Protein AF-A0A8H7QH49-F1 (afdb_monomer)

Secondary structure (DSSP, 8-state):
-HHHHHHHHTT-----TTS-HHHHHHHHHHHHHHHHHHHHHHHHHHHHHHHHHHHHHHHHH-----GGG-S-HHHHHHHHHHHHHHHHHHHHHHHHHHTSTT-----

Solvent-accessible surface area (backbone atoms only — not comparable to full-atom values): 6284 Å² total; per-residue (Å²): 106,81,64,57,61,52,50,66,75,62,74,64,74,88,69,68,98,81,68,64,62,69,58,58,55,49,51,53,51,54,51,53,52,56,58,49,51,57,54,51,50,51,54,52,51,52,51,48,51,53,21,27,52,53,28,49,43,27,72,76,70,70,55,64,79,71,51,86,75,45,88,49,67,67,62,29,51,53,50,51,52,44,33,52,50,8,43,51,49,50,53,52,48,52,53,54,44,71,73,34,93,90,51,79,89,82,129

Sequence (107 aa):
TWYDEMIYKLDIPASPPHANTHITTFLLFFIIINQMFGRIAHFTADAVLLSAVLAGIRRNSGLEPATGKIENEEIRKYFNKYLDIGEWVIDSSVVFMSNSSYFERKK

Structure (mmCIF, N/CA/C/O backbone):
data_AF-A0A8H7QH49-F1
#
_entry.id   AF-A0A8H7QH49-F1
#
loop_
_atom_site.group_PDB
_atom_site.id
_atom_site.type_symbol
_atom_site.label_atom_id
_atom_site.label_alt_id
_atom_site.label_comp_id
_atom_site.label_asym_id
_atom_site.label_entity_id
_atom_site.label_seq_id
_atom_site.pdbx_PDB_ins_code
_atom_site.Cartn_x
_atom_site.Cartn_y
_atom_site.Cartn_z
_atom_site.occupancy
_atom_site.B_iso_or_equiv
_atom_site.auth_seq_id
_atom_site.auth_comp_id
_atom_site.auth_asym_id
_atom_site.auth_atom_id
_atom_site.pdbx_PDB_model_num
ATOM 1 N N . THR A 1 1 ? 33.637 -3.295 -16.114 1.00 53.97 1 THR A N 1
ATOM 2 C CA . THR A 1 1 ? 32.230 -2.829 -15.984 1.00 53.97 1 THR A CA 1
ATOM 3 C C . THR A 1 1 ? 31.490 -3.796 -15.069 1.00 53.97 1 THR A C 1
ATOM 5 O O . THR A 1 1 ? 32.010 -4.873 -14.844 1.00 53.97 1 THR A O 1
ATOM 8 N N . TRP A 1 2 ? 30.330 -3.454 -14.490 1.00 53.97 2 TRP A N 1
ATOM 9 C CA . TRP A 1 2 ? 29.589 -4.301 -13.513 1.00 53.97 2 TRP A CA 1
ATOM 10 C C . TRP A 1 2 ? 29.390 -5.771 -13.957 1.00 53.97 2 TRP A C 1
ATOM 12 O O . TRP A 1 2 ? 29.225 -6.671 -13.140 1.00 53.97 2 TRP A O 1
ATOM 22 N N . TYR A 1 3 ? 29.452 -6.000 -15.269 1.00 56.72 3 TYR A N 1
ATOM 23 C CA . TYR A 1 3 ? 29.482 -7.301 -15.925 1.00 56.72 3 TYR A CA 1
ATOM 24 C C . TYR A 1 3 ? 30.715 -8.152 -15.560 1.00 56.72 3 TYR A C 1
ATOM 26 O O . TYR A 1 3 ? 30.572 -9.321 -15.212 1.00 56.72 3 TYR A O 1
ATOM 34 N N . ASP A 1 4 ? 31.911 -7.561 -15.562 1.00 58.59 4 ASP A N 1
ATOM 35 C CA . ASP A 1 4 ? 33.175 -8.264 -15.302 1.00 58.59 4 ASP A CA 1
ATOM 36 C C . ASP A 1 4 ? 33.276 -8.730 -13.842 1.00 58.59 4 ASP A C 1
ATOM 38 O O . ASP A 1 4 ? 33.739 -9.834 -13.565 1.00 58.59 4 ASP A O 1
ATOM 42 N N . GLU A 1 5 ? 32.772 -7.924 -12.900 1.00 68.19 5 GLU A N 1
ATOM 43 C CA . GLU A 1 5 ? 32.716 -8.283 -11.474 1.00 68.19 5 GLU A CA 1
ATOM 44 C C . GLU A 1 5 ? 31.770 -9.459 -11.203 1.00 68.19 5 GLU A C 1
ATOM 46 O O . GLU A 1 5 ? 32.010 -10.258 -10.296 1.00 68.19 5 GLU A O 1
ATOM 51 N N . MET A 1 6 ? 30.695 -9.578 -11.986 1.00 65.44 6 MET A N 1
ATOM 52 C CA . MET A 1 6 ? 29.722 -10.660 -11.859 1.00 65.44 6 MET A CA 1
ATOM 53 C C . MET A 1 6 ? 30.264 -11.981 -12.416 1.00 65.44 6 MET A C 1
ATOM 55 O O . MET A 1 6 ? 30.097 -13.019 -11.779 1.00 65.44 6 MET A O 1
ATOM 59 N N . ILE A 1 7 ? 30.947 -11.935 -13.567 1.00 64.19 7 ILE A N 1
ATOM 60 C CA . ILE A 1 7 ? 31.596 -13.100 -14.195 1.00 64.19 7 ILE A CA 1
ATOM 61 C C . ILE A 1 7 ? 32.659 -13.689 -13.255 1.00 64.19 7 ILE A C 1
ATOM 63 O O . ILE A 1 7 ? 32.716 -14.903 -13.076 1.00 64.19 7 ILE A O 1
ATOM 67 N N . TYR A 1 8 ? 33.448 -12.832 -12.598 1.00 65.06 8 TYR A N 1
ATOM 68 C CA . TYR A 1 8 ? 34.525 -13.255 -11.696 1.00 65.06 8 TYR A CA 1
ATOM 69 C C . TYR A 1 8 ? 34.013 -13.842 -10.369 1.00 65.06 8 TYR A C 1
ATOM 71 O O . TYR A 1 8 ? 34.622 -14.752 -9.816 1.00 65.06 8 TYR A O 1
ATOM 79 N N . LYS A 1 9 ? 32.877 -13.350 -9.849 1.00 70.56 9 LYS A N 1
ATOM 80 C CA . LYS A 1 9 ? 32.261 -13.859 -8.606 1.00 70.56 9 LYS A CA 1
ATOM 81 C C . LYS A 1 9 ? 31.509 -15.184 -8.780 1.00 70.56 9 LYS A C 1
ATOM 83 O O . LYS A 1 9 ? 31.172 -15.806 -7.777 1.00 70.56 9 LYS A O 1
ATOM 88 N N . LEU A 1 10 ? 31.228 -15.597 -10.017 1.00 67.62 10 LEU A N 1
ATOM 89 C CA . LEU A 1 10 ? 30.443 -16.796 -10.335 1.00 67.62 10 LEU A CA 1
ATOM 90 C C . LEU A 1 10 ? 31.281 -17.983 -10.848 1.00 67.62 10 LEU A C 1
ATOM 92 O O . LEU A 1 10 ? 30.686 -18.992 -11.212 1.00 67.62 10 LEU A O 1
ATOM 96 N N . ASP A 1 11 ? 32.618 -17.876 -10.867 1.00 62.47 11 ASP A N 1
ATOM 97 C CA . ASP A 1 11 ? 33.568 -18.922 -11.310 1.00 62.47 11 ASP A CA 1
ATOM 98 C C . ASP A 1 11 ? 33.135 -19.647 -12.603 1.00 62.47 11 ASP A C 1
ATOM 100 O O . ASP A 1 11 ? 33.221 -20.868 -12.736 1.00 62.47 11 ASP A O 1
ATOM 104 N N . ILE A 1 12 ? 32.591 -18.893 -13.566 1.00 63.75 12 ILE A N 1
ATOM 105 C CA . ILE A 1 12 ? 32.141 -19.457 -14.841 1.00 63.75 12 ILE A CA 1
ATOM 106 C C . ILE A 1 12 ? 33.387 -19.709 -15.704 1.00 63.75 12 ILE A C 1
ATOM 108 O O . ILE A 1 12 ? 34.044 -18.738 -16.097 1.00 63.75 12 ILE A O 1
ATOM 112 N N . PRO A 1 13 ? 33.729 -20.968 -16.047 1.00 59.16 13 PRO A N 1
ATOM 113 C CA . PRO A 1 13 ? 34.864 -21.243 -16.918 1.00 59.16 13 PRO A CA 1
ATOM 114 C C . PRO A 1 13 ? 34.619 -20.580 -18.276 1.00 59.16 13 PRO A C 1
ATOM 116 O O . PRO A 1 13 ? 33.543 -20.732 -18.856 1.00 59.16 13 PRO A O 1
ATOM 119 N N . ALA A 1 14 ? 35.608 -19.843 -18.790 1.00 63.59 14 ALA A N 1
ATOM 120 C CA . ALA A 1 14 ? 35.556 -19.259 -20.127 1.00 63.59 14 ALA A CA 1
ATOM 121 C C . ALA A 1 14 ? 35.383 -20.384 -21.166 1.00 63.59 14 ALA A C 1
ATOM 123 O O . ALA A 1 14 ? 36.341 -21.055 -21.549 1.00 63.59 14 ALA A O 1
ATOM 124 N N . SER A 1 15 ? 34.137 -20.647 -21.567 1.00 63.16 15 SER A N 1
ATOM 125 C CA . SER A 1 15 ? 33.796 -21.735 -22.481 1.00 63.16 15 SER A CA 1
ATOM 126 C C . SER A 1 15 ? 34.359 -21.459 -23.881 1.00 63.16 15 SER A C 1
ATOM 128 O O . SER A 1 15 ? 34.326 -20.306 -24.320 1.00 63.16 15 SER A O 1
ATOM 130 N N . PRO A 1 16 ? 34.823 -22.482 -24.624 1.00 60.59 16 PRO A N 1
ATOM 131 C CA . PRO A 1 16 ? 35.327 -22.303 -25.982 1.00 60.59 16 PRO A CA 1
ATOM 132 C C . PRO A 1 16 ? 34.260 -21.677 -26.907 1.00 60.59 16 PRO A C 1
ATOM 134 O O . PRO A 1 16 ? 33.071 -21.972 -26.762 1.00 60.59 16 PRO A O 1
ATOM 137 N N . PRO A 1 17 ? 34.664 -20.847 -27.888 1.00 60.66 17 PRO A N 1
ATOM 138 C CA . PRO A 1 17 ? 33.796 -19.875 -28.570 1.00 60.66 17 PRO A CA 1
ATOM 139 C C . PRO A 1 17 ? 32.684 -20.453 -29.470 1.00 60.66 17 PRO A C 1
ATOM 141 O O . PRO A 1 17 ? 31.962 -19.685 -30.104 1.00 60.66 17 PRO A O 1
ATOM 144 N N . HIS A 1 18 ? 32.50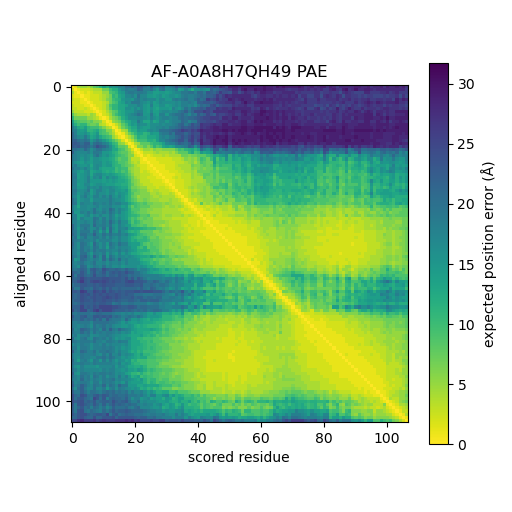1 -21.776 -29.538 1.00 57.78 18 HIS A N 1
ATOM 145 C CA . HIS A 1 18 ? 31.531 -22.435 -30.428 1.00 57.78 18 HIS A CA 1
ATOM 146 C C . HIS A 1 18 ? 30.676 -23.533 -29.775 1.00 57.78 18 HIS A C 1
ATOM 148 O O . HIS A 1 18 ? 30.045 -24.323 -30.474 1.00 57.78 18 HIS A O 1
ATOM 154 N N . ALA A 1 19 ? 30.570 -23.560 -28.446 1.00 57.69 19 ALA A N 1
ATOM 155 C CA . ALA A 1 19 ? 29.496 -24.299 -27.791 1.00 57.69 19 ALA A CA 1
ATOM 156 C C . ALA A 1 19 ? 28.271 -23.374 -27.638 1.00 57.69 19 ALA A C 1
ATOM 158 O O . ALA A 1 19 ? 28.321 -22.386 -26.911 1.00 57.69 19 ALA A O 1
ATOM 159 N N . ASN A 1 20 ? 27.189 -23.680 -28.372 1.00 62.44 20 ASN A N 1
ATOM 160 C CA . ASN A 1 20 ? 25.786 -23.351 -28.057 1.00 62.44 20 ASN A CA 1
ATOM 161 C C . ASN A 1 20 ? 25.497 -21.998 -27.357 1.00 62.44 20 ASN A C 1
ATOM 163 O O . ASN A 1 20 ? 24.760 -21.946 -26.370 1.00 62.44 20 ASN A O 1
ATOM 167 N N . THR A 1 21 ? 25.987 -20.898 -27.938 1.00 64.81 21 THR A N 1
ATOM 168 C CA . THR A 1 21 ? 25.791 -19.503 -27.487 1.00 64.81 21 THR A CA 1
ATOM 169 C C . THR A 1 21 ? 24.333 -19.143 -27.180 1.00 64.81 21 THR A C 1
ATOM 171 O O . THR A 1 21 ? 24.059 -18.372 -26.267 1.00 64.81 21 THR A O 1
ATOM 174 N N . HIS A 1 22 ? 23.371 -19.753 -27.876 1.00 66.25 22 HIS A N 1
ATOM 175 C CA . HIS A 1 22 ? 21.945 -19.552 -27.614 1.00 66.25 22 HIS A CA 1
ATOM 176 C C . HIS A 1 22 ? 21.498 -20.026 -26.222 1.00 66.25 22 HIS A C 1
ATOM 178 O O . HIS A 1 22 ? 20.645 -19.388 -25.609 1.00 66.25 22 HIS A O 1
ATOM 184 N N . ILE A 1 23 ? 22.071 -21.114 -25.700 1.00 75.19 23 ILE A N 1
ATOM 185 C CA . ILE A 1 23 ? 21.678 -21.678 -24.400 1.00 75.19 23 ILE A CA 1
ATOM 186 C C . ILE A 1 23 ? 22.272 -20.846 -23.261 1.00 75.19 23 ILE A C 1
ATOM 188 O O . ILE A 1 23 ? 21.568 -20.521 -22.307 1.00 75.19 23 ILE A O 1
ATOM 192 N N . THR A 1 24 ? 23.538 -20.438 -23.368 1.00 75.06 24 THR A N 1
ATOM 193 C CA . THR A 1 24 ? 24.189 -19.609 -22.342 1.00 75.06 24 THR A CA 1
ATOM 194 C C . THR A 1 24 ? 23.575 -18.212 -22.269 1.00 75.06 24 THR A C 1
ATOM 196 O O . THR A 1 24 ? 23.287 -17.734 -21.174 1.00 75.06 24 THR A O 1
ATOM 199 N N . THR A 1 25 ? 23.266 -17.579 -23.407 1.00 76.44 25 THR A N 1
ATOM 200 C CA . THR A 1 25 ? 22.549 -16.293 -23.422 1.00 76.44 25 THR A CA 1
ATOM 201 C C . THR A 1 25 ? 21.138 -16.413 -22.837 1.00 76.44 25 THR A C 1
ATOM 203 O O . THR A 1 25 ? 20.718 -15.531 -22.089 1.00 76.44 25 THR A O 1
ATOM 206 N N . PHE A 1 26 ? 20.419 -17.508 -23.105 1.00 80.44 26 PHE A N 1
ATOM 207 C CA . PHE A 1 26 ? 19.089 -17.744 -22.534 1.00 80.44 26 PHE A CA 1
ATOM 208 C C . PHE A 1 26 ? 19.125 -17.911 -21.007 1.00 80.44 26 PHE A C 1
ATOM 210 O O . PHE A 1 26 ? 18.312 -17.316 -20.299 1.00 80.44 26 PHE A O 1
ATOM 217 N N . LEU A 1 27 ? 20.094 -18.667 -20.484 1.00 81.31 27 LEU A N 1
ATOM 218 C CA . LEU A 1 27 ? 20.264 -18.843 -19.040 1.00 81.31 27 LEU A CA 1
ATOM 219 C C . LEU A 1 27 ? 20.667 -17.537 -18.344 1.00 81.31 27 LEU A C 1
ATOM 221 O O . LEU A 1 27 ? 20.119 -17.219 -17.291 1.00 81.31 27 LEU A O 1
ATOM 225 N N . LEU A 1 28 ? 21.559 -16.742 -18.945 1.00 81.12 28 LEU A N 1
ATOM 226 C CA . LEU A 1 28 ? 21.916 -15.421 -18.417 1.00 81.12 28 LEU A CA 1
ATOM 227 C C . LEU A 1 28 ? 20.715 -14.468 -18.407 1.00 81.12 28 LEU A C 1
ATOM 229 O O . LEU A 1 28 ? 20.492 -13.784 -17.410 1.00 81.12 28 LEU A O 1
ATOM 233 N N . PHE A 1 29 ? 19.903 -14.467 -19.468 1.00 81.81 29 PHE A N 1
ATOM 234 C CA . PHE A 1 29 ? 18.658 -13.700 -19.511 1.00 81.81 29 PHE A CA 1
ATOM 235 C C . PHE A 1 29 ? 17.706 -14.115 -18.381 1.00 81.81 29 PHE A C 1
ATOM 237 O O . PHE A 1 29 ? 17.223 -13.266 -17.634 1.00 81.81 29 PHE A O 1
ATOM 244 N N . PHE A 1 30 ? 17.493 -15.420 -18.198 1.00 82.94 30 PHE A N 1
ATOM 245 C CA . PHE A 1 30 ? 16.630 -15.940 -17.141 1.00 82.94 30 PHE A CA 1
ATOM 246 C C . PHE A 1 30 ? 17.129 -15.555 -15.738 1.00 82.94 30 PHE A C 1
ATOM 248 O O . PHE A 1 30 ? 16.341 -15.120 -14.898 1.00 82.94 30 PHE A O 1
ATOM 255 N N . ILE A 1 31 ? 18.433 -15.655 -15.475 1.00 83.06 31 ILE A N 1
ATOM 256 C CA . ILE A 1 31 ? 19.019 -15.289 -14.176 1.00 83.06 31 ILE A CA 1
ATOM 257 C C . ILE A 1 31 ? 18.867 -13.787 -13.904 1.00 83.06 31 ILE A C 1
ATOM 259 O O . ILE A 1 31 ? 18.443 -13.411 -12.810 1.00 83.06 31 ILE A O 1
ATOM 263 N N . ILE A 1 32 ? 19.160 -12.928 -14.887 1.00 80.56 32 ILE A N 1
ATOM 264 C CA . ILE A 1 32 ? 19.033 -11.469 -14.740 1.00 80.56 32 ILE A CA 1
ATOM 265 C C . ILE A 1 32 ? 17.587 -11.086 -14.411 1.00 80.56 32 ILE A C 1
ATOM 267 O O . ILE A 1 32 ? 17.352 -10.309 -13.485 1.00 80.56 32 ILE A O 1
ATOM 271 N N . ILE A 1 33 ? 16.614 -11.676 -15.107 1.00 80.94 33 ILE A N 1
ATOM 272 C CA . ILE A 1 33 ? 15.193 -11.420 -14.866 1.00 80.94 33 ILE A CA 1
ATOM 273 C C . ILE A 1 33 ? 14.792 -11.804 -13.433 1.00 80.94 33 ILE A C 1
ATOM 275 O O . ILE A 1 33 ? 14.184 -10.993 -12.734 1.00 80.94 33 ILE A O 1
ATOM 279 N N . ASN A 1 34 ? 15.196 -12.982 -12.944 1.00 80.81 34 ASN A N 1
ATOM 280 C CA . ASN A 1 34 ? 14.904 -13.411 -11.569 1.00 80.81 34 ASN A CA 1
ATOM 281 C C . ASN A 1 34 ? 15.522 -12.484 -10.507 1.00 80.81 34 ASN A C 1
ATOM 283 O O . ASN A 1 34 ? 14.867 -12.150 -9.519 1.00 80.81 34 ASN A O 1
ATOM 287 N N . GLN A 1 35 ? 16.754 -12.017 -10.721 1.00 77.25 35 GLN A N 1
ATOM 288 C CA . GLN A 1 35 ? 17.410 -11.064 -9.816 1.00 77.25 35 GLN A CA 1
ATOM 289 C C . GLN A 1 35 ? 16.671 -9.717 -9.762 1.00 77.25 35 GLN A C 1
ATOM 291 O O . GLN A 1 35 ? 16.541 -9.107 -8.698 1.00 77.25 35 GLN A O 1
ATOM 296 N N . MET A 1 36 ? 16.141 -9.251 -10.896 1.00 79.44 36 MET A N 1
ATOM 297 C CA . MET A 1 36 ? 15.365 -8.011 -10.954 1.00 79.44 36 MET A CA 1
ATOM 298 C C . MET A 1 36 ? 14.033 -8.119 -10.199 1.00 79.44 36 MET A C 1
ATOM 300 O O . MET A 1 36 ? 13.654 -7.162 -9.521 1.00 79.44 36 MET A O 1
ATOM 304 N N . PHE A 1 37 ? 13.358 -9.274 -10.244 1.00 83.88 37 PHE A N 1
ATOM 305 C CA . PHE A 1 37 ? 12.103 -9.497 -9.513 1.00 83.88 37 PHE A CA 1
ATOM 306 C C . PHE A 1 37 ? 12.252 -9.310 -8.000 1.00 83.88 37 PHE A C 1
ATOM 308 O O . PHE A 1 37 ? 11.405 -8.660 -7.388 1.00 83.88 37 PHE A O 1
ATOM 315 N N . GLY A 1 38 ? 13.341 -9.804 -7.402 1.00 81.50 38 GLY A N 1
ATOM 316 C CA . GLY A 1 38 ? 13.595 -9.627 -5.968 1.00 81.50 38 GLY A CA 1
ATOM 317 C C . GLY A 1 38 ? 13.697 -8.151 -5.572 1.00 81.50 38 GLY A C 1
ATOM 318 O O . GLY A 1 38 ? 13.087 -7.715 -4.599 1.00 81.50 38 GLY A O 1
ATOM 319 N N . ARG A 1 39 ? 14.397 -7.342 -6.377 1.00 82.81 39 ARG A N 1
ATOM 320 C CA . ARG A 1 39 ? 14.533 -5.898 -6.121 1.00 82.81 39 ARG A CA 1
ATOM 321 C C . ARG A 1 39 ? 13.202 -5.168 -6.275 1.00 82.81 39 ARG A C 1
ATOM 323 O O . ARG A 1 39 ? 12.881 -4.329 -5.440 1.00 82.81 39 ARG A O 1
ATOM 330 N N . ILE A 1 40 ? 12.421 -5.503 -7.305 1.00 87.38 40 ILE A N 1
ATOM 331 C CA . ILE A 1 40 ? 11.084 -4.927 -7.511 1.00 87.38 40 ILE A CA 1
ATOM 332 C C . ILE A 1 40 ? 10.186 -5.241 -6.314 1.00 87.38 40 ILE A C 1
ATOM 334 O O . ILE A 1 40 ? 9.549 -4.329 -5.798 1.00 87.38 40 ILE A O 1
ATOM 338 N N . ALA A 1 41 ? 10.187 -6.487 -5.832 1.00 86.62 41 ALA A N 1
ATOM 339 C CA . ALA A 1 41 ? 9.396 -6.886 -4.673 1.00 86.62 41 ALA A CA 1
ATOM 340 C C . ALA A 1 41 ? 9.715 -6.025 -3.439 1.00 86.62 41 ALA A C 1
ATOM 342 O O . ALA A 1 41 ? 8.794 -5.499 -2.815 1.00 86.62 41 ALA A O 1
ATOM 343 N N . HIS A 1 42 ? 10.999 -5.796 -3.140 1.00 86.31 42 HIS A N 1
ATOM 344 C CA . HIS A 1 42 ? 11.408 -4.913 -2.043 1.00 86.31 42 HIS A CA 1
ATOM 345 C C . HIS A 1 42 ? 10.909 -3.477 -2.227 1.00 86.31 42 HIS A C 1
ATOM 347 O O . HIS A 1 42 ? 10.258 -2.948 -1.333 1.00 86.31 42 HIS A O 1
ATOM 353 N N . PHE A 1 43 ? 11.105 -2.875 -3.404 1.00 89.06 43 PHE A N 1
ATOM 354 C CA . PHE A 1 43 ? 10.615 -1.516 -3.660 1.00 89.06 43 PHE A CA 1
ATOM 355 C C . PHE A 1 43 ? 9.090 -1.411 -3.563 1.00 89.06 43 PHE A C 1
ATOM 357 O O . PHE A 1 43 ? 8.570 -0.419 -3.055 1.00 89.06 43 PHE A O 1
ATOM 364 N N . THR A 1 44 ? 8.360 -2.427 -4.028 1.00 89.56 44 THR A N 1
ATOM 365 C CA . THR A 1 44 ? 6.900 -2.457 -3.890 1.00 89.56 44 THR A CA 1
ATOM 366 C C . THR A 1 44 ? 6.466 -2.632 -2.441 1.00 89.56 44 THR A C 1
ATOM 368 O O . THR A 1 44 ? 5.510 -1.984 -2.028 1.00 89.56 44 THR A O 1
ATOM 371 N N . ALA A 1 45 ? 7.175 -3.446 -1.655 1.00 91.00 45 ALA A N 1
ATOM 372 C CA . ALA A 1 45 ? 6.902 -3.607 -0.233 1.00 91.00 45 ALA A CA 1
ATOM 373 C C . ALA A 1 45 ? 7.113 -2.281 0.509 1.00 91.00 45 ALA A C 1
ATOM 375 O O . ALA A 1 45 ? 6.213 -1.8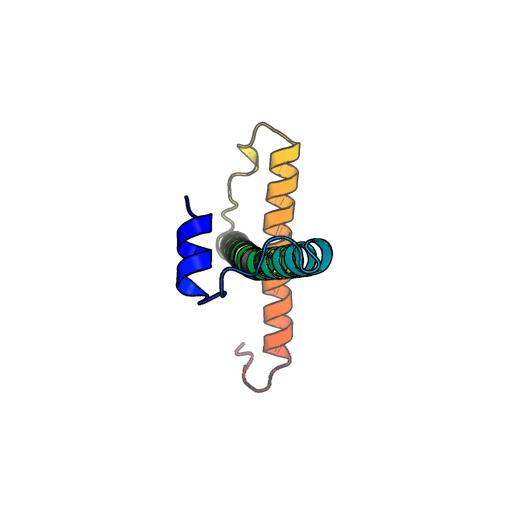34 1.213 1.00 91.00 45 ALA A O 1
ATOM 376 N N . ASP A 1 46 ? 8.238 -1.605 0.270 1.00 92.19 46 ASP A N 1
ATOM 377 C CA . ASP A 1 46 ? 8.538 -0.302 0.868 1.00 92.19 46 ASP A CA 1
ATOM 378 C C . ASP A 1 46 ? 7.504 0.757 0.466 1.00 92.19 46 ASP A C 1
ATOM 380 O O . ASP A 1 46 ? 7.017 1.515 1.308 1.00 92.19 46 ASP A O 1
ATOM 384 N N . ALA A 1 47 ? 7.101 0.778 -0.808 1.00 93.00 47 ALA A N 1
ATOM 385 C CA . ALA A 1 47 ? 6.048 1.665 -1.281 1.00 93.00 47 ALA A CA 1
ATOM 386 C C . ALA A 1 47 ? 4.710 1.369 -0.586 1.00 93.00 47 ALA A C 1
ATOM 388 O O . ALA A 1 47 ? 4.025 2.291 -0.152 1.00 93.00 47 ALA A O 1
ATOM 389 N N . VAL A 1 48 ? 4.321 0.108 -0.429 1.00 93.38 48 VAL A N 1
ATOM 390 C CA . VAL A 1 48 ? 3.081 -0.239 0.276 1.00 93.38 48 VAL A CA 1
ATOM 391 C C . VAL A 1 48 ? 3.153 0.148 1.756 1.00 93.38 48 VAL A C 1
ATOM 393 O O . VAL A 1 48 ? 2.189 0.699 2.284 1.00 93.38 48 VAL A O 1
ATOM 396 N N . LEU A 1 49 ? 4.292 -0.071 2.416 1.00 93.25 49 LEU A N 1
ATOM 397 C CA . LEU A 1 49 ? 4.499 0.316 3.813 1.00 93.25 49 LEU A CA 1
ATOM 398 C C . LEU A 1 49 ? 4.385 1.828 4.003 1.00 93.25 49 LEU A C 1
ATOM 400 O O . LEU A 1 49 ? 3.675 2.283 4.898 1.00 93.25 49 LEU A O 1
ATOM 404 N N . LEU A 1 50 ? 5.040 2.610 3.145 1.00 92.94 50 LEU A N 1
ATOM 405 C CA . LEU A 1 50 ? 4.952 4.065 3.189 1.00 92.94 50 LEU A CA 1
ATOM 406 C C . LEU A 1 50 ? 3.508 4.542 2.980 1.00 92.94 50 LEU A C 1
ATOM 408 O O . LEU A 1 50 ? 3.039 5.416 3.708 1.00 92.94 50 LEU A O 1
ATOM 412 N N . SER A 1 51 ? 2.784 3.934 2.039 1.00 93.00 51 SER A N 1
ATOM 413 C CA . SER A 1 51 ? 1.367 4.220 1.823 1.00 93.00 51 SER A CA 1
ATOM 414 C C . SER A 1 51 ? 0.525 3.913 3.065 1.00 93.00 51 SER A C 1
ATOM 416 O O . SER A 1 51 ? -0.239 4.768 3.511 1.00 93.00 51 SER A O 1
ATOM 418 N N . ALA A 1 52 ? 0.710 2.740 3.676 1.00 93.62 52 ALA A N 1
ATOM 419 C CA . ALA A 1 52 ? 0.009 2.358 4.897 1.00 93.62 52 ALA A CA 1
ATOM 420 C C . ALA A 1 52 ? 0.297 3.337 6.048 1.00 93.62 52 ALA A C 1
ATOM 422 O O . ALA A 1 52 ? -0.624 3.756 6.741 1.00 93.62 52 ALA A O 1
ATOM 423 N N . VAL A 1 53 ? 1.545 3.782 6.226 1.00 92.06 53 VAL A N 1
ATOM 424 C CA . VAL A 1 53 ? 1.887 4.788 7.247 1.00 92.06 53 VAL A CA 1
ATOM 425 C C . VAL A 1 53 ? 1.157 6.110 6.991 1.00 92.06 53 VAL A C 1
ATOM 427 O O . VAL A 1 53 ? 0.541 6.653 7.909 1.00 92.06 53 VAL A O 1
ATOM 430 N N . LEU A 1 54 ? 1.179 6.619 5.755 1.00 90.06 54 LEU A N 1
ATOM 431 C CA . LEU A 1 54 ? 0.497 7.868 5.396 1.00 90.06 54 LEU A CA 1
ATOM 432 C C . LEU A 1 54 ? -1.025 7.766 5.572 1.00 90.06 54 LEU A C 1
ATOM 434 O O . LEU A 1 54 ? -1.641 8.668 6.142 1.00 90.06 54 LEU A O 1
ATOM 438 N N . ALA A 1 55 ? -1.620 6.655 5.142 1.00 90.44 55 ALA A N 1
ATOM 439 C CA . ALA A 1 55 ? -3.031 6.344 5.338 1.00 90.44 55 ALA A CA 1
ATOM 440 C C . ALA A 1 55 ? -3.408 6.270 6.830 1.00 90.44 55 ALA A C 1
ATOM 442 O O . ALA A 1 55 ? -4.416 6.833 7.259 1.00 90.44 55 ALA A O 1
ATOM 443 N N . GLY A 1 56 ? -2.564 5.642 7.653 1.00 89.00 56 GLY A N 1
ATOM 444 C CA . GLY A 1 56 ? -2.747 5.576 9.102 1.00 89.00 56 GLY A CA 1
ATOM 445 C C . GLY A 1 56 ? -2.710 6.953 9.771 1.00 89.00 56 GLY A C 1
ATOM 446 O O . GLY A 1 56 ? -3.548 7.244 10.626 1.00 89.00 56 GLY A O 1
ATOM 447 N N . ILE A 1 57 ? -1.788 7.830 9.354 1.00 89.19 57 ILE A N 1
ATOM 448 C CA . ILE A 1 57 ? -1.730 9.223 9.828 1.00 89.19 57 ILE A CA 1
ATOM 449 C C . ILE A 1 57 ? -3.013 9.964 9.436 1.00 89.19 57 ILE A C 1
ATOM 451 O O . ILE A 1 57 ? -3.630 10.579 10.312 1.00 89.19 57 ILE A O 1
ATOM 455 N N . ARG A 1 58 ? -3.459 9.849 8.175 1.00 86.38 58 ARG A N 1
ATOM 456 C CA . ARG A 1 58 ? -4.709 10.460 7.683 1.00 86.38 58 ARG A CA 1
ATOM 457 C C . ARG A 1 58 ? -5.902 10.062 8.550 1.00 86.38 58 ARG A C 1
ATOM 459 O O . ARG A 1 58 ? -6.649 10.929 8.996 1.00 86.38 58 ARG A O 1
ATOM 466 N N . ARG A 1 59 ? -6.035 8.769 8.859 1.00 84.38 59 ARG A N 1
ATOM 467 C CA . ARG A 1 59 ? -7.143 8.217 9.654 1.00 84.38 59 ARG A CA 1
ATOM 468 C C . ARG A 1 59 ? -7.117 8.629 11.129 1.00 84.38 59 ARG A C 1
ATOM 470 O O . ARG A 1 59 ? -8.175 8.882 11.695 1.00 84.38 59 ARG A O 1
ATOM 477 N N . ASN A 1 60 ? -5.938 8.687 11.751 1.00 84.56 60 ASN A N 1
ATOM 478 C CA . ASN A 1 60 ? -5.817 8.927 13.196 1.00 84.56 60 ASN A CA 1
ATOM 479 C C . ASN A 1 60 ? -5.742 10.411 13.571 1.00 84.56 60 ASN A C 1
ATOM 481 O O . ASN A 1 60 ? -6.198 10.794 14.644 1.00 84.56 60 ASN A O 1
ATOM 485 N N . SER A 1 61 ? -5.139 11.240 12.717 1.00 78.25 61 SER A N 1
ATOM 486 C CA . SER A 1 61 ? -4.912 12.666 12.997 1.00 78.25 61 SER A CA 1
ATOM 487 C C . SER A 1 61 ? -5.819 13.605 12.205 1.00 78.25 61 SER A C 1
ATOM 489 O O . SER A 1 61 ? -5.875 14.793 12.513 1.00 78.25 61 SER A O 1
ATOM 491 N N . GLY A 1 62 ? -6.497 13.106 11.164 1.00 72.25 62 GLY A N 1
ATOM 492 C CA . GLY A 1 62 ? -7.244 13.939 10.219 1.00 72.25 62 GLY A CA 1
ATOM 493 C C . GLY A 1 62 ? -6.357 14.824 9.333 1.00 72.25 62 GLY A C 1
ATOM 494 O O . GLY A 1 62 ? -6.875 15.615 8.549 1.00 72.25 62 GLY A O 1
ATOM 495 N N . LEU A 1 63 ? -5.027 14.709 9.445 1.00 72.00 63 LEU A N 1
ATOM 496 C CA . LEU A 1 63 ? -4.067 15.403 8.596 1.00 72.00 63 LEU A CA 1
ATOM 497 C C . LEU A 1 63 ? -3.842 14.581 7.331 1.00 72.00 63 LEU A C 1
ATOM 499 O O . LEU A 1 63 ? -3.254 13.501 7.366 1.00 72.00 63 LEU A O 1
ATOM 503 N N . GLU A 1 64 ? -4.308 15.099 6.203 1.00 75.00 64 GLU A N 1
ATOM 504 C CA . GLU A 1 64 ? -4.064 14.497 4.899 1.00 75.00 64 GLU A CA 1
ATOM 505 C C . GLU A 1 64 ? -2.774 15.070 4.283 1.00 75.00 64 GLU A C 1
ATOM 507 O O . GLU A 1 64 ? -2.540 16.284 4.369 1.00 75.00 64 GLU A O 1
ATOM 512 N N . PRO A 1 65 ? -1.920 14.242 3.643 1.00 72.31 65 PRO A N 1
ATOM 513 C CA . PRO A 1 65 ? -0.858 14.755 2.784 1.00 72.31 65 PRO A CA 1
ATOM 514 C C . PRO A 1 65 ? -1.468 15.737 1.787 1.00 72.31 65 PRO A C 1
ATOM 516 O O . PRO A 1 65 ? -2.537 15.473 1.254 1.00 72.31 65 PRO A O 1
ATOM 519 N N . ALA A 1 66 ? -0.825 16.877 1.538 1.00 74.31 66 ALA A N 1
ATOM 520 C CA . ALA A 1 66 ? -1.433 17.966 0.775 1.00 74.31 66 ALA A CA 1
ATOM 521 C C . ALA A 1 66 ? -1.548 17.653 -0.736 1.00 74.31 66 ALA A C 1
ATOM 523 O O . ALA A 1 66 ? -0.918 18.304 -1.567 1.00 74.31 66 ALA A O 1
ATOM 524 N N . THR A 1 67 ? -2.379 16.679 -1.103 1.00 70.38 67 THR A N 1
ATOM 525 C CA . THR A 1 67 ? -2.669 16.247 -2.476 1.00 70.38 67 THR A CA 1
ATOM 526 C C . THR A 1 67 ? -3.330 17.359 -3.286 1.00 70.38 67 THR A C 1
ATOM 528 O O . THR A 1 67 ? -3.165 17.423 -4.500 1.00 70.38 67 THR A O 1
ATOM 531 N N . GLY A 1 68 ? -4.000 18.303 -2.616 1.00 64.75 68 GLY A N 1
ATOM 532 C CA . GLY A 1 68 ? -4.532 19.529 -3.214 1.00 64.75 68 GLY A CA 1
ATOM 533 C C . GLY A 1 68 ? -3.477 20.565 -3.627 1.00 64.75 68 GLY A C 1
ATOM 534 O O . GLY A 1 68 ? -3.804 21.463 -4.393 1.00 64.75 68 GLY A O 1
ATOM 535 N N . LYS A 1 69 ? -2.221 20.448 -3.167 1.00 74.50 69 LYS A N 1
ATOM 536 C CA . LYS A 1 69 ? -1.103 21.293 -3.639 1.00 74.50 69 LYS A CA 1
ATOM 537 C C . LYS A 1 69 ? -0.460 20.765 -4.922 1.00 74.50 69 LYS A C 1
ATOM 539 O O . LYS A 1 69 ? 0.422 21.414 -5.473 1.00 74.50 69 LYS A O 1
ATOM 544 N N . ILE A 1 70 ? -0.871 19.584 -5.381 1.00 79.44 70 ILE A N 1
ATOM 545 C CA . ILE A 1 70 ? -0.410 19.011 -6.639 1.00 79.44 70 ILE A CA 1
ATOM 546 C C . ILE A 1 70 ? -1.229 19.663 -7.757 1.00 79.44 70 ILE A C 1
ATOM 548 O O . ILE A 1 70 ? -2.419 19.392 -7.897 1.00 79.44 70 ILE A O 1
ATOM 552 N N . GLU A 1 71 ? -0.591 20.531 -8.541 1.00 74.94 71 GLU A N 1
ATOM 553 C CA . GLU A 1 71 ? -1.234 21.259 -9.648 1.00 74.94 71 GLU A CA 1
ATOM 554 C C . GLU A 1 71 ? -1.729 20.318 -10.756 1.00 74.94 71 GLU A C 1
ATOM 556 O O . GLU A 1 71 ? -2.731 20.584 -11.417 1.00 74.94 71 GLU A O 1
ATOM 561 N N . ASN A 1 72 ? -1.042 19.188 -10.940 1.00 83.81 72 ASN A N 1
ATOM 562 C CA . ASN A 1 72 ? -1.387 18.192 -11.943 1.00 83.81 72 ASN A CA 1
ATOM 563 C C . ASN A 1 72 ? -2.442 17.202 -11.414 1.00 83.81 72 ASN A C 1
ATOM 565 O O . ASN A 1 72 ? -2.196 16.427 -10.483 1.00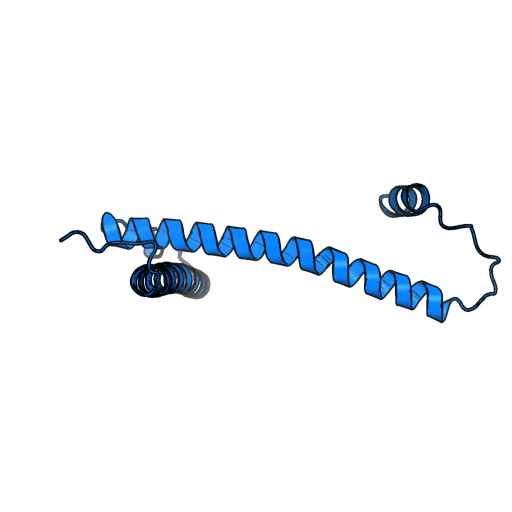 83.81 72 ASN A O 1
ATOM 569 N N . GLU A 1 73 ? -3.607 17.190 -12.060 1.00 83.75 73 GLU A N 1
ATOM 570 C CA . GLU A 1 73 ? -4.738 16.334 -11.702 1.00 83.75 73 GLU A CA 1
ATOM 571 C C . GLU A 1 73 ? -4.428 14.832 -11.791 1.00 83.75 73 GLU A C 1
ATOM 573 O O . GLU A 1 73 ? -4.874 14.064 -10.935 1.00 83.75 73 GLU A O 1
ATOM 578 N N . GLU A 1 74 ? -3.639 14.400 -12.776 1.00 85.38 74 GLU A N 1
ATOM 579 C CA . GLU A 1 74 ? -3.274 12.992 -12.936 1.00 85.38 74 GLU A CA 1
ATOM 580 C C . GLU A 1 74 ? -2.379 12.527 -11.791 1.00 85.38 74 GLU A C 1
ATOM 582 O O . GLU A 1 74 ? -2.646 11.495 -11.174 1.00 85.38 74 GLU A O 1
ATOM 587 N N . ILE A 1 75 ? -1.359 13.319 -11.447 1.00 85.38 75 ILE A N 1
ATOM 588 C CA .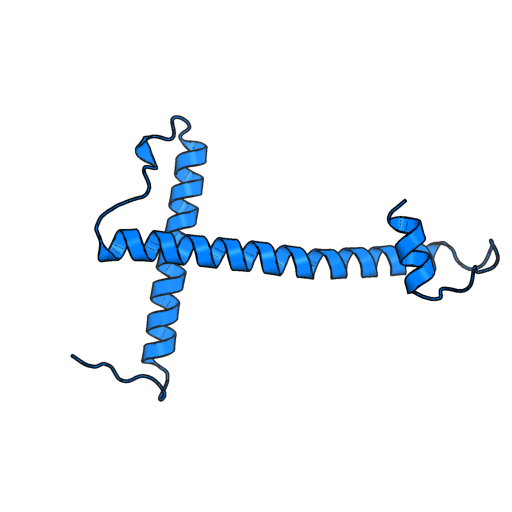 ILE A 1 75 ? -0.449 13.016 -10.333 1.00 85.38 75 ILE A CA 1
ATOM 589 C C . ILE A 1 75 ? -1.236 12.950 -9.024 1.00 85.38 75 ILE A C 1
ATOM 591 O O . ILE A 1 75 ? -1.056 12.019 -8.240 1.00 85.38 75 ILE A O 1
ATOM 595 N N . ARG A 1 76 ? -2.169 13.885 -8.815 1.00 87.00 76 ARG A N 1
ATOM 596 C CA . ARG A 1 76 ? -3.069 13.871 -7.660 1.00 87.00 76 ARG A CA 1
ATOM 597 C C . ARG A 1 76 ? -3.916 12.599 -7.613 1.00 87.00 76 ARG A C 1
ATOM 599 O O . ARG A 1 76 ? -4.029 11.987 -6.555 1.00 87.00 76 ARG A O 1
ATOM 606 N N . LYS A 1 77 ? -4.472 12.158 -8.746 1.00 87.44 77 LYS A N 1
ATOM 607 C CA . LYS A 1 77 ? -5.251 10.913 -8.838 1.00 87.44 77 LYS A CA 1
ATOM 608 C C . LYS A 1 77 ? -4.408 9.684 -8.498 1.00 87.44 77 LYS A C 1
ATOM 610 O O . LYS A 1 77 ? -4.876 8.820 -7.758 1.00 87.44 77 LYS A O 1
ATOM 615 N N . TYR A 1 78 ? -3.177 9.602 -9.003 1.00 89.06 78 TYR A N 1
ATOM 616 C CA . TYR A 1 78 ? -2.265 8.506 -8.667 1.00 89.06 78 TYR A CA 1
ATOM 617 C C . TYR A 1 78 ? -1.864 8.521 -7.195 1.00 89.06 78 TYR A C 1
ATOM 61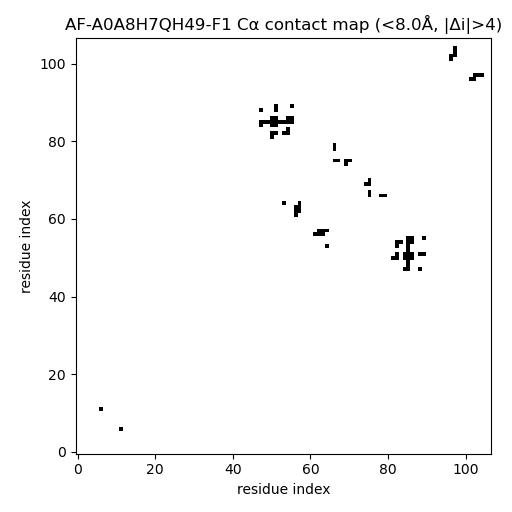9 O O . TYR A 1 78 ? -1.818 7.462 -6.576 1.00 89.06 78 TYR A O 1
ATOM 627 N N . PHE A 1 79 ? -1.628 9.699 -6.622 1.00 87.62 79 PHE A N 1
ATOM 628 C CA . PHE A 1 79 ? -1.287 9.829 -5.212 1.00 87.62 79 PHE A CA 1
ATOM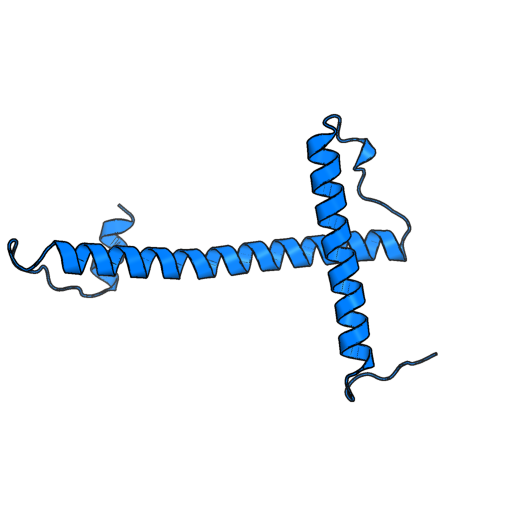 629 C C . PHE A 1 79 ? -2.460 9.453 -4.300 1.00 87.62 79 PHE A C 1
ATOM 631 O O . PHE A 1 79 ? -2.271 8.715 -3.339 1.00 87.62 79 PHE A O 1
ATOM 638 N N . ASN A 1 80 ? -3.683 9.869 -4.640 1.00 88.12 80 ASN A N 1
ATOM 639 C CA . ASN A 1 80 ? -4.888 9.438 -3.928 1.00 88.12 80 ASN A CA 1
ATOM 640 C C . ASN A 1 80 ? -5.047 7.916 -3.999 1.00 88.12 80 ASN A C 1
ATOM 642 O O . ASN A 1 80 ? -5.179 7.270 -2.969 1.00 88.12 80 ASN A O 1
ATOM 646 N N . LYS A 1 81 ? -4.897 7.323 -5.190 1.00 90.19 81 LYS A N 1
ATOM 647 C CA . LYS A 1 81 ? -4.940 5.864 -5.353 1.00 90.19 81 LYS A CA 1
ATOM 648 C C . LYS A 1 81 ? -3.845 5.157 -4.551 1.00 90.19 81 LYS A C 1
ATOM 650 O O . LYS A 1 81 ? -4.064 4.069 -4.031 1.00 90.19 81 LYS A O 1
ATOM 655 N N . TYR A 1 82 ? -2.665 5.763 -4.459 1.00 90.31 82 TYR A N 1
ATOM 656 C CA . TYR A 1 82 ? -1.582 5.257 -3.632 1.00 90.31 82 TYR A CA 1
ATOM 657 C C . TYR A 1 82 ? -1.960 5.272 -2.149 1.00 90.31 82 TYR A C 1
ATOM 659 O O . TYR A 1 82 ? -1.723 4.268 -1.493 1.00 90.31 82 TYR A O 1
ATOM 667 N N . LEU A 1 83 ? -2.604 6.325 -1.636 1.00 89.94 83 LEU A N 1
ATOM 668 C CA . LEU A 1 83 ? -3.125 6.370 -0.261 1.00 89.94 83 LEU A CA 1
ATOM 669 C C . LEU A 1 83 ? -4.261 5.363 -0.024 1.00 89.94 83 LEU A C 1
ATOM 671 O O . LEU A 1 83 ? -4.265 4.694 1.008 1.00 89.94 83 LEU A O 1
ATOM 675 N N . ASP A 1 84 ? -5.168 5.194 -0.990 1.00 91.19 84 ASP A N 1
ATOM 676 C CA . ASP A 1 84 ? -6.276 4.231 -0.907 1.00 91.19 84 ASP A CA 1
ATOM 677 C C . ASP A 1 84 ? -5.762 2.788 -0.745 1.00 91.19 84 ASP A C 1
ATOM 679 O O . ASP A 1 84 ? -6.333 1.992 0.002 1.00 91.19 84 ASP A O 1
ATOM 683 N N . ILE A 1 85 ? -4.644 2.445 -1.401 1.00 94.06 85 ILE A N 1
ATOM 684 C CA . ILE A 1 85 ? -3.979 1.143 -1.218 1.00 94.06 85 ILE A CA 1
ATOM 685 C C . ILE A 1 85 ? -3.538 0.962 0.241 1.00 94.06 85 ILE A C 1
ATOM 687 O O . ILE A 1 85 ? -3.697 -0.122 0.797 1.00 94.06 85 ILE A O 1
ATOM 691 N N . GLY A 1 86 ? -3.004 2.005 0.873 1.00 92.50 86 GLY A N 1
ATOM 692 C CA . GLY A 1 86 ? -2.538 1.964 2.259 1.00 92.50 86 GLY A CA 1
ATOM 693 C C . GLY A 1 86 ? -3.674 1.766 3.250 1.00 92.50 86 GLY A C 1
ATOM 694 O O . GLY A 1 86 ? -3.541 0.974 4.183 1.00 92.50 86 GLY A O 1
ATOM 695 N N . GLU A 1 87 ? -4.811 2.427 3.020 1.00 92.50 87 GLU A N 1
ATOM 696 C CA . GLU A 1 87 ? -6.028 2.216 3.811 1.00 92.50 87 GLU A CA 1
ATOM 697 C C . GLU A 1 87 ? -6.524 0.781 3.683 1.00 92.50 87 GLU A C 1
ATOM 699 O O . GLU A 1 87 ? -6.750 0.117 4.696 1.00 92.50 87 GLU A O 1
ATOM 704 N N . TRP A 1 88 ? -6.587 0.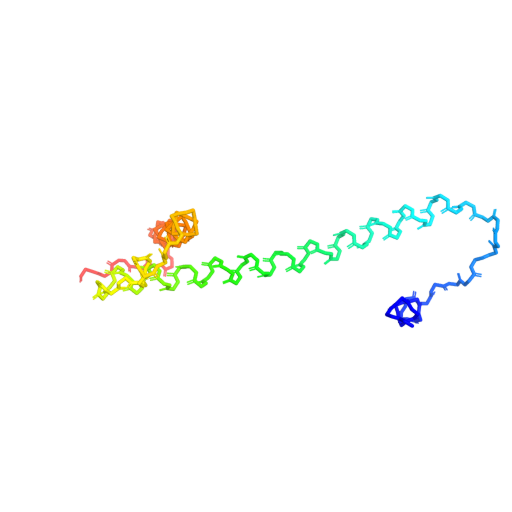262 2.454 1.00 94.31 88 TRP A N 1
ATOM 705 C CA . TRP A 1 88 ? -6.965 -1.125 2.209 1.00 94.31 88 TRP A CA 1
ATOM 706 C C . TRP A 1 88 ? -6.026 -2.123 2.901 1.00 94.31 88 TRP A C 1
ATOM 708 O O . TRP A 1 88 ? -6.490 -3.117 3.464 1.00 94.31 88 TRP A O 1
ATOM 718 N N . VAL A 1 89 ? -4.713 -1.865 2.900 1.00 95.12 89 VAL A N 1
ATOM 719 C CA . VAL A 1 89 ? -3.730 -2.708 3.600 1.00 95.12 89 VAL A CA 1
ATOM 720 C C . VAL A 1 89 ? -3.951 -2.672 5.107 1.00 95.12 89 VAL A C 1
ATOM 722 O O . VAL A 1 89 ? -3.963 -3.731 5.738 1.00 95.12 89 VAL A O 1
ATOM 725 N N . ILE A 1 90 ? -4.170 -1.490 5.689 1.00 93.75 90 ILE A N 1
ATOM 726 C CA . ILE A 1 90 ? -4.479 -1.365 7.117 1.00 93.75 90 ILE A CA 1
ATOM 727 C C . ILE A 1 90 ? -5.756 -2.137 7.449 1.00 93.75 90 ILE A C 1
ATOM 729 O O . ILE A 1 90 ? -5.744 -2.957 8.365 1.00 93.75 90 ILE A O 1
ATOM 733 N N . ASP A 1 91 ? -6.835 -1.940 6.696 1.00 94.00 91 ASP A N 1
ATOM 734 C CA . ASP A 1 91 ? -8.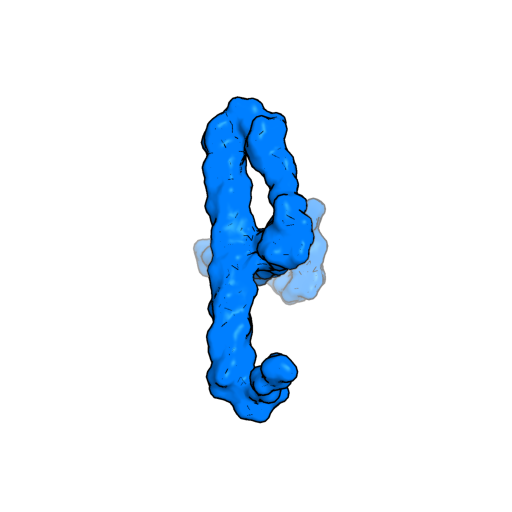111 -2.610 6.948 1.00 94.00 91 ASP A CA 1
ATOM 735 C C . ASP A 1 91 ? -7.986 -4.132 6.832 1.00 94.00 91 ASP A C 1
ATOM 737 O O . ASP A 1 91 ? -8.428 -4.872 7.715 1.00 94.00 91 ASP A O 1
ATOM 741 N N . SER A 1 92 ? -7.297 -4.607 5.794 1.00 94.25 92 SER A N 1
ATOM 742 C CA . SER A 1 92 ? -7.015 -6.031 5.599 1.00 94.25 92 SER A CA 1
ATOM 743 C C . SER A 1 92 ? -6.190 -6.602 6.751 1.00 94.25 92 SER A C 1
ATOM 745 O O . SER A 1 92 ? -6.474 -7.699 7.235 1.00 94.25 92 SER A O 1
ATOM 747 N N . SER A 1 93 ? -5.203 -5.845 7.239 1.00 92.44 93 SER A N 1
ATOM 748 C CA . SER A 1 93 ? -4.383 -6.251 8.379 1.00 92.44 93 SER A CA 1
ATOM 749 C C . SER A 1 93 ? -5.215 -6.374 9.657 1.00 92.44 93 SER A C 1
ATOM 751 O O . SER A 1 93 ? -5.059 -7.345 10.393 1.00 92.44 93 SER A O 1
ATOM 753 N N . VAL A 1 94 ? -6.158 -5.457 9.896 1.00 91.31 94 VAL A N 1
ATOM 754 C CA . VAL A 1 94 ? -7.055 -5.501 11.059 1.00 91.31 94 VAL A CA 1
ATOM 755 C C . VAL A 1 94 ? -7.992 -6.701 10.978 1.00 91.31 94 VAL A C 1
ATOM 757 O O . VAL A 1 94 ? -8.200 -7.370 11.987 1.00 91.31 94 VAL A O 1
ATOM 760 N N . VAL A 1 95 ? -8.534 -7.012 9.797 1.00 93.00 95 VAL A N 1
ATOM 761 C CA . VAL A 1 95 ? -9.356 -8.217 9.591 1.00 93.00 95 VAL A CA 1
ATOM 762 C C . VAL A 1 95 ? -8.536 -9.476 9.858 1.00 93.00 95 VAL A C 1
ATOM 764 O O . VAL A 1 95 ? -8.988 -10.365 10.579 1.00 93.00 95 VAL A O 1
ATOM 767 N N . PHE A 1 96 ? -7.313 -9.540 9.329 1.00 92.75 96 PHE A N 1
ATOM 768 C CA . PHE A 1 96 ? -6.408 -10.662 9.555 1.00 92.75 96 PHE A CA 1
ATOM 769 C C . PHE A 1 96 ? -6.076 -10.838 11.044 1.00 92.75 96 PHE A C 1
ATOM 771 O O . PHE A 1 96 ? -6.202 -11.938 11.579 1.00 92.75 96 PHE A O 1
ATOM 778 N N . MET A 1 97 ? -5.732 -9.749 11.737 1.00 92.44 97 MET A N 1
ATOM 779 C CA . MET A 1 97 ? -5.474 -9.759 13.179 1.00 92.44 97 MET A CA 1
ATOM 780 C C . MET A 1 97 ? -6.725 -10.142 13.973 1.00 92.44 97 MET A C 1
ATOM 782 O O . MET A 1 97 ? -6.635 -10.945 14.891 1.00 92.44 97 MET A O 1
ATOM 786 N N . SER A 1 98 ? -7.904 -9.645 13.592 1.00 88.44 98 SER A N 1
ATOM 787 C CA . SER A 1 98 ? -9.166 -9.964 14.269 1.00 88.44 98 SER A CA 1
ATOM 788 C C . SER A 1 98 ? -9.583 -11.431 14.124 1.00 88.44 98 SER A C 1
ATOM 790 O O . SER A 1 98 ? -10.374 -11.896 14.941 1.00 88.44 98 SER A O 1
ATOM 792 N N . ASN A 1 99 ? -9.099 -12.137 13.100 1.00 89.88 99 ASN A N 1
ATOM 793 C CA . ASN A 1 99 ? -9.348 -13.567 12.889 1.00 89.88 99 ASN A CA 1
ATOM 794 C C . ASN A 1 99 ? -8.268 -14.465 13.514 1.00 89.88 99 ASN A C 1
ATOM 796 O O . ASN A 1 99 ? -8.384 -15.689 13.480 1.00 89.88 99 ASN A O 1
ATOM 800 N N . SER A 1 100 ? -7.206 -13.877 14.059 1.00 89.00 100 SER A N 1
ATOM 801 C CA . SER A 1 100 ? -6.082 -14.599 14.639 1.00 89.00 100 SER A CA 1
ATOM 802 C C . SER A 1 100 ? -6.266 -14.766 16.147 1.00 89.00 100 SER A C 1
ATOM 804 O O . SER A 1 100 ? -6.593 -13.816 16.853 1.00 89.00 100 SER A O 1
ATOM 806 N N . SER A 1 101 ? -5.986 -15.963 16.669 1.00 85.75 101 SER A N 1
ATOM 807 C CA . SER A 1 101 ? -6.034 -16.252 18.111 1.00 85.75 101 SER A CA 1
ATOM 808 C C . SER A 1 101 ? -4.951 -15.530 18.921 1.00 85.75 101 SER A C 1
ATOM 810 O O . SER A 1 101 ? -4.975 -15.580 20.146 1.00 85.75 101 SER A O 1
ATOM 812 N N . TYR A 1 102 ? -3.982 -14.896 18.253 1.00 86.56 102 TYR A N 1
ATOM 813 C CA . TYR A 1 102 ? -2.900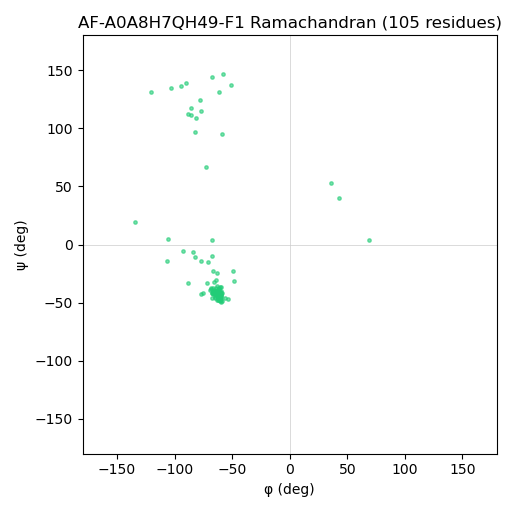 -14.148 18.896 1.00 86.56 102 TYR A CA 1
ATOM 814 C C . TYR A 1 102 ? -3.295 -12.721 19.294 1.00 86.56 102 TYR A C 1
ATOM 816 O O . TYR A 1 102 ? -2.534 -12.063 20.001 1.00 86.56 102 TYR A O 1
ATOM 824 N N . PHE A 1 103 ? -4.453 -12.228 18.846 1.00 87.06 103 PHE A N 1
ATOM 825 C CA . PHE A 1 103 ? -4.890 -10.862 19.111 1.00 87.06 103 PHE A CA 1
ATOM 826 C C . PHE A 1 103 ? -6.220 -10.846 19.856 1.00 87.06 103 PHE A C 1
ATOM 828 O O . PHE A 1 103 ? -7.198 -11.474 19.461 1.00 87.06 103 PHE A O 1
ATOM 835 N N . GLU A 1 104 ? -6.265 -10.060 20.925 1.00 85.44 104 GLU A N 1
ATOM 836 C CA . GLU A 1 104 ? -7.482 -9.806 21.684 1.00 85.44 104 GLU A CA 1
ATOM 837 C C . GLU A 1 104 ? -8.028 -8.421 21.342 1.00 85.44 104 GLU A C 1
ATOM 839 O O . GLU A 1 104 ? -7.300 -7.425 21.324 1.00 85.44 104 GLU A O 1
ATOM 844 N N . ARG A 1 105 ? -9.342 -8.328 21.119 1.00 81.75 105 ARG A N 1
ATOM 845 C CA . ARG A 1 105 ? -10.024 -7.040 20.984 1.00 81.75 105 ARG A CA 1
ATOM 846 C C . ARG A 1 105 ? -10.321 -6.485 22.374 1.00 81.75 105 ARG A C 1
ATOM 848 O O . ARG A 1 105 ? -11.339 -6.833 22.972 1.00 81.75 105 ARG A O 1
ATOM 855 N N . LYS A 1 106 ? -9.458 -5.601 22.872 1.00 78.00 106 LYS A N 1
ATOM 856 C CA . LYS A 1 106 ? -9.762 -4.807 24.070 1.00 78.00 106 LYS A CA 1
ATOM 857 C C . LYS A 1 106 ? -10.705 -3.665 23.680 1.00 78.00 106 LYS A C 1
ATOM 859 O O . LYS A 1 106 ? -10.429 -2.948 22.720 1.00 78.00 106 LYS A O 1
ATOM 864 N N . LYS A 1 107 ? -11.855 -3.597 24.352 1.00 65.44 107 LYS A N 1
ATOM 865 C CA . LYS A 1 107 ? -12.843 -2.518 24.214 1.00 65.44 107 LYS A CA 1
ATOM 866 C C . LYS A 1 107 ? -12.471 -1.349 25.110 1.00 65.44 107 LYS A C 1
ATOM 868 O O . LYS A 1 107 ? -11.941 -1.629 26.207 1.00 65.44 107 LYS A O 1
#

pLDDT: mean 80.52, std 11.5, range [53.97, 95.12]

Nearest PDB structures (foldseek):
  7ydo-assembly1_A  TM=8.495E-01  e=6.704E-06  Schizosaccharomyces pombe 972h-

Mean predicted aligned error: 11.8 Å

Foldseek 3Di:
DVVVVVCVVVVDPPDPPPPDPVVVVVVVVVVVVVVVVVVVVVVVVVLLVVLLVQLVCCVPVVDHDPLVVPPDPVVSVVVVVSNVSNVVVVVVVVVVLVPDPVDDDDD

Radius of gyration: 23.25 Å; Cα contacts (8 Å, |Δi|>4): 46; chains: 1; bounding box: 48×46×55 Å

InterPro domains:
  IPR013726 Mitofissin [PF08520] (37-105)
  IPR013726 Mitofissin [PTHR28075] (36-107)

Organism: NCBI:txid97098